Protein AF-A0A972G8X4-F1 (afdb_monomer_lite)

Structure (mmCIF, N/CA/C/O backbone):
data_AF-A0A972G8X4-F1
#
_entry.id   AF-A0A972G8X4-F1
#
loop_
_atom_site.group_PDB
_atom_site.id
_atom_site.type_symbol
_atom_site.label_atom_id
_atom_site.label_alt_id
_atom_site.label_comp_id
_atom_site.label_asym_id
_atom_site.label_entity_id
_atom_site.label_seq_id
_atom_site.pdbx_PDB_ins_code
_atom_site.Cartn_x
_atom_site.Cartn_y
_atom_site.Cartn_z
_atom_site.occupancy
_atom_site.B_iso_or_equiv
_atom_site.auth_seq_id
_atom_site.auth_comp_id
_atom_site.auth_asym_id
_atom_site.auth_atom_id
_atom_site.pdbx_PDB_model_num
ATOM 1 N N . MET A 1 1 ? -11.447 -1.749 19.622 1.00 80.56 1 MET A N 1
ATOM 2 C CA . MET A 1 1 ? -11.531 -1.702 18.146 1.00 80.56 1 MET A CA 1
ATOM 3 C C . MET A 1 1 ? -10.819 -0.445 17.677 1.00 80.56 1 MET A C 1
ATOM 5 O O . MET A 1 1 ? -11.156 0.625 18.170 1.00 80.56 1 MET A O 1
ATOM 9 N N . LYS A 1 2 ? -9.793 -0.569 16.830 1.00 93.94 2 LYS A N 1
ATOM 10 C CA . LYS A 1 2 ? -9.052 0.586 16.299 1.00 93.94 2 LYS A CA 1
ATOM 11 C C . LYS A 1 2 ? -9.759 1.119 15.050 1.00 93.94 2 LYS A C 1
ATOM 13 O O . LYS A 1 2 ? -10.353 0.338 14.311 1.00 93.94 2 LYS A O 1
ATOM 18 N N . THR A 1 3 ? -9.689 2.428 14.825 1.00 95.81 3 THR A N 1
ATOM 19 C CA . THR A 1 3 ? -10.306 3.095 13.670 1.00 95.81 3 THR A CA 1
ATOM 20 C C . THR A 1 3 ? -9.241 3.853 12.890 1.00 95.81 3 THR A C 1
ATOM 22 O O . THR A 1 3 ? -8.368 4.475 13.499 1.00 95.81 3 THR A O 1
ATOM 25 N N . ARG A 1 4 ? -9.314 3.827 11.556 1.00 95.94 4 ARG A N 1
ATOM 26 C CA . ARG A 1 4 ? -8.429 4.605 10.681 1.00 95.94 4 ARG A CA 1
ATOM 27 C C . ARG A 1 4 ? -9.212 5.201 9.513 1.00 95.94 4 ARG A C 1
ATOM 29 O O . ARG A 1 4 ? -10.095 4.556 8.954 1.00 95.94 4 ARG A O 1
ATOM 36 N N . ASP A 1 5 ? -8.885 6.441 9.169 1.00 96.81 5 ASP A N 1
ATOM 37 C CA . ASP A 1 5 ? -9.438 7.118 7.999 1.00 96.81 5 ASP A CA 1
ATOM 38 C C . ASP A 1 5 ? -8.770 6.590 6.719 1.00 96.81 5 ASP A C 1
ATOM 40 O O . ASP A 1 5 ? -7.537 6.565 6.610 1.00 96.81 5 ASP A O 1
ATOM 44 N N . ILE A 1 6 ? -9.584 6.176 5.746 1.00 96.50 6 ILE A N 1
ATOM 45 C CA . ILE A 1 6 ? -9.106 5.669 4.456 1.00 96.50 6 ILE A CA 1
ATOM 46 C C . ILE A 1 6 ? -8.323 6.722 3.671 1.00 96.50 6 ILE A C 1
ATOM 48 O O . ILE A 1 6 ? -7.425 6.361 2.904 1.00 96.50 6 ILE A O 1
ATOM 52 N N . LYS A 1 7 ? -8.610 8.012 3.891 1.00 96.75 7 LYS A N 1
ATOM 53 C CA . LYS A 1 7 ? -7.877 9.129 3.297 1.00 96.75 7 LYS A CA 1
ATOM 54 C C . LYS A 1 7 ? -6.441 9.180 3.808 1.00 96.75 7 LYS A C 1
ATOM 56 O O . LYS A 1 7 ? -5.531 9.317 3.000 1.00 96.75 7 LYS A O 1
ATOM 61 N N . ILE A 1 8 ? -6.225 8.987 5.112 1.00 96.81 8 ILE A N 1
ATOM 62 C CA . ILE A 1 8 ? -4.879 8.959 5.708 1.00 96.81 8 ILE A CA 1
ATOM 63 C C . ILE A 1 8 ? -4.058 7.809 5.121 1.00 96.81 8 ILE A C 1
ATOM 65 O O . ILE A 1 8 ? -2.907 8.004 4.736 1.00 96.81 8 ILE A O 1
ATOM 69 N N . ILE A 1 9 ? -4.649 6.616 5.020 1.00 97.25 9 ILE A N 1
ATOM 70 C CA . ILE A 1 9 ? -3.979 5.443 4.437 1.00 97.25 9 ILE A CA 1
ATOM 71 C C . ILE A 1 9 ? -3.599 5.712 2.975 1.00 97.25 9 ILE A C 1
ATOM 73 O O . ILE A 1 9 ? -2.455 5.489 2.574 1.00 97.25 9 ILE A O 1
ATOM 77 N N . ARG A 1 10 ? -4.545 6.233 2.185 1.00 97.69 10 ARG A N 1
ATOM 78 C CA . ARG A 1 10 ? -4.304 6.594 0.786 1.00 97.69 10 ARG A CA 1
ATOM 79 C C . ARG A 1 10 ? -3.187 7.620 0.662 1.00 97.69 10 ARG A C 1
ATOM 81 O O . ARG A 1 10 ? -2.285 7.431 -0.148 1.00 97.69 10 ARG A O 1
ATOM 88 N N . ASP A 1 11 ? -3.259 8.701 1.430 1.00 97.06 11 ASP A N 1
ATOM 89 C CA . ASP A 1 11 ? -2.323 9.817 1.325 1.00 97.06 11 ASP A CA 1
ATOM 90 C C . ASP A 1 11 ? -0.905 9.374 1.704 1.00 97.06 11 ASP A C 1
ATOM 92 O O . ASP A 1 11 ? 0.038 9.751 1.013 1.00 97.06 11 ASP A O 1
ATOM 96 N N . ARG A 1 12 ? -0.748 8.480 2.693 1.00 97.00 12 ARG A N 1
ATOM 97 C CA . ARG A 1 12 ? 0.543 7.840 3.012 1.00 97.00 12 ARG A CA 1
ATOM 98 C C . ARG A 1 12 ? 1.088 7.020 1.846 1.00 97.00 12 ARG A C 1
ATOM 100 O O . ARG A 1 12 ? 2.241 7.202 1.459 1.00 97.00 12 ARG A O 1
ATOM 107 N N . LEU A 1 13 ? 0.266 6.151 1.248 1.00 97.19 13 LEU A N 1
ATOM 108 C CA . LEU A 1 13 ? 0.690 5.359 0.088 1.00 97.19 13 LEU A CA 1
ATOM 109 C C . LEU A 1 13 ? 1.090 6.263 -1.088 1.00 97.19 13 LEU A C 1
ATOM 111 O O . LEU A 1 13 ? 2.121 6.048 -1.726 1.00 97.19 13 LEU A O 1
ATOM 115 N N . PHE A 1 14 ? 0.277 7.278 -1.384 1.00 97.25 14 PHE A N 1
ATOM 116 C CA . PHE A 1 14 ? 0.525 8.209 -2.483 1.00 97.25 14 PHE A CA 1
ATOM 117 C C . PHE A 1 14 ? 1.777 9.048 -2.236 1.00 97.25 14 PHE A C 1
ATOM 119 O O . PHE A 1 14 ? 2.573 9.210 -3.160 1.00 97.25 14 PHE A O 1
ATOM 126 N N . ALA A 1 15 ? 1.980 9.540 -1.013 1.00 95.62 15 ALA A N 1
ATOM 127 C CA . ALA A 1 15 ? 3.194 10.249 -0.630 1.00 95.62 15 ALA A CA 1
ATOM 128 C C . ALA A 1 15 ? 4.420 9.358 -0.835 1.00 95.62 15 ALA A C 1
ATOM 130 O O . ALA A 1 15 ? 5.345 9.760 -1.535 1.00 95.62 15 ALA A O 1
ATOM 131 N N . ARG A 1 16 ? 4.381 8.103 -0.370 1.00 94.31 16 ARG A N 1
ATOM 132 C CA . ARG A 1 16 ? 5.509 7.180 -0.533 1.00 94.31 16 ARG A CA 1
ATOM 133 C C . ARG A 1 16 ? 5.826 6.887 -2.000 1.00 94.31 16 ARG A C 1
ATOM 135 O O . ARG A 1 16 ? 6.976 6.962 -2.422 1.00 94.31 16 ARG A O 1
ATOM 142 N N . LEU A 1 17 ? 4.811 6.599 -2.815 1.00 94.75 17 LEU A N 1
ATOM 143 C CA . LEU A 1 17 ? 4.984 6.398 -4.260 1.00 94.75 17 LEU A CA 1
ATOM 144 C C . LEU A 1 17 ? 5.513 7.661 -4.961 1.00 94.75 17 LEU A C 1
ATOM 146 O O . LEU A 1 17 ? 6.272 7.564 -5.931 1.00 94.75 17 LEU A O 1
ATOM 150 N N . HIS A 1 18 ? 5.120 8.846 -4.491 1.00 94.06 18 HIS A N 1
ATOM 151 C CA . HIS A 1 18 ? 5.633 10.114 -4.993 1.00 94.06 18 HIS A CA 1
ATOM 152 C C . HIS A 1 18 ? 7.102 10.313 -4.612 1.00 94.06 18 HIS A C 1
ATOM 154 O O . HIS A 1 18 ? 7.902 10.571 -5.502 1.00 94.06 18 HIS A O 1
ATOM 160 N N . GLU A 1 19 ? 7.474 10.117 -3.348 1.00 91.88 19 GLU A N 1
ATOM 161 C CA . GLU A 1 19 ? 8.855 10.225 -2.852 1.00 91.88 19 GLU A CA 1
ATOM 162 C C . GLU A 1 19 ? 9.819 9.318 -3.619 1.00 91.88 19 GLU A C 1
ATOM 164 O O . GLU A 1 19 ? 10.891 9.755 -4.035 1.00 91.88 19 GLU A O 1
ATOM 169 N N . VAL A 1 20 ? 9.422 8.065 -3.861 1.00 90.00 20 VAL A N 1
ATOM 170 C CA . VAL A 1 20 ? 10.265 7.090 -4.568 1.00 90.00 20 VAL A CA 1
ATOM 171 C C . VAL A 1 20 ? 10.458 7.474 -6.041 1.00 90.00 20 VAL A C 1
ATOM 173 O O . VAL A 1 20 ? 11.528 7.258 -6.614 1.00 90.00 20 VAL A O 1
ATOM 176 N N . SER A 1 21 ? 9.432 8.053 -6.673 1.00 91.31 21 SER A N 1
ATOM 177 C CA . SER A 1 21 ? 9.393 8.242 -8.130 1.00 91.31 21 SER A CA 1
ATOM 178 C C . SER A 1 21 ? 9.633 9.668 -8.620 1.00 91.31 21 SER A C 1
ATOM 180 O O . SER A 1 21 ? 9.950 9.857 -9.795 1.00 91.31 21 SER A O 1
ATOM 182 N N . GLY A 1 22 ? 9.391 10.665 -7.770 1.00 91.69 22 GLY A N 1
ATOM 183 C CA . GLY A 1 22 ? 9.244 12.079 -8.125 1.00 91.69 22 GLY A CA 1
ATOM 184 C C . GLY A 1 22 ? 8.013 12.402 -8.986 1.00 91.69 22 GLY A C 1
ATOM 185 O O . GLY A 1 22 ? 7.865 13.530 -9.449 1.00 91.69 22 GLY A O 1
ATOM 186 N N . LYS A 1 23 ? 7.126 11.435 -9.259 1.00 92.38 23 LYS A N 1
ATOM 187 C CA . LYS A 1 23 ? 6.012 11.583 -10.215 1.00 92.38 23 LYS A CA 1
ATOM 188 C C . LYS A 1 23 ? 4.678 11.742 -9.509 1.00 92.38 23 LYS A C 1
ATOM 190 O O . LYS A 1 23 ? 4.453 11.170 -8.445 1.00 92.38 23 LYS A O 1
ATOM 195 N N . ARG A 1 24 ? 3.747 12.453 -10.149 1.00 95.38 24 ARG A N 1
ATOM 196 C CA . ARG A 1 24 ? 2.349 12.492 -9.706 1.00 95.38 24 ARG A CA 1
ATOM 197 C C . ARG A 1 24 ? 1.759 11.078 -9.711 1.00 95.38 24 ARG A C 1
ATOM 199 O O . ARG A 1 24 ? 1.855 10.362 -10.708 1.00 95.38 24 ARG A O 1
ATOM 206 N N . VAL A 1 25 ? 1.141 10.698 -8.599 1.00 96.31 25 VAL A N 1
ATOM 207 C CA . VAL A 1 25 ? 0.522 9.383 -8.397 1.00 96.31 25 VAL A CA 1
ATOM 208 C C . VAL A 1 25 ? -0.959 9.447 -8.766 1.00 96.31 25 VAL A C 1
ATOM 210 O O . VAL A 1 25 ? -1.629 10.451 -8.530 1.00 96.31 25 VAL A O 1
ATOM 213 N N . SER A 1 26 ? -1.461 8.378 -9.377 1.00 97.25 26 SER A N 1
ATOM 214 C CA . SER A 1 26 ? -2.877 8.185 -9.690 1.00 97.25 26 SER A CA 1
ATOM 215 C C . SER A 1 26 ? -3.233 6.715 -9.499 1.00 97.25 26 SER A C 1
ATOM 217 O O . SER A 1 26 ? -2.388 5.844 -9.703 1.00 97.25 26 SER A O 1
ATOM 219 N N . TYR A 1 27 ? -4.485 6.436 -9.148 1.00 96.06 27 TYR A N 1
ATOM 220 C CA . TYR A 1 27 ? -4.987 5.093 -8.843 1.00 96.06 27 TYR A CA 1
ATOM 221 C C . TYR A 1 27 ? -4.704 4.066 -9.947 1.00 96.06 27 TYR A C 1
ATOM 223 O O . TYR A 1 27 ? -4.257 2.952 -9.676 1.00 96.06 27 TYR A O 1
ATOM 231 N N . HIS A 1 28 ? -4.883 4.461 -11.208 1.00 96.38 28 HIS A N 1
ATOM 232 C CA . HIS A 1 28 ? -4.701 3.565 -12.351 1.00 96.38 28 HIS A CA 1
ATOM 233 C C . HIS A 1 28 ? -3.235 3.390 -12.772 1.00 96.38 28 HIS A C 1
ATOM 235 O O . HIS A 1 28 ? -2.935 2.568 -13.642 1.00 96.38 28 HIS A O 1
ATOM 241 N N . HIS A 1 29 ? -2.298 4.137 -12.178 1.00 96.38 29 HIS A N 1
ATOM 242 C CA . HIS A 1 29 ? -0.883 3.967 -12.488 1.00 96.38 29 HIS A CA 1
ATOM 243 C C . HIS A 1 29 ? -0.391 2.601 -12.018 1.00 96.38 29 HIS A C 1
ATOM 245 O O . HIS A 1 29 ? -0.776 2.097 -10.967 1.00 96.38 29 HIS A O 1
ATOM 251 N N . ARG A 1 30 ? 0.516 2.001 -12.790 1.00 94.75 30 ARG A N 1
ATOM 252 C CA . ARG A 1 30 ? 1.229 0.795 -12.359 1.00 94.75 30 ARG A CA 1
ATOM 253 C C . ARG A 1 30 ? 2.156 1.158 -11.207 1.00 94.75 30 ARG A C 1
ATOM 255 O O . ARG A 1 30 ? 2.901 2.130 -11.323 1.00 94.75 30 ARG A O 1
ATOM 262 N N . VAL A 1 31 ? 2.200 0.341 -10.156 1.00 94.06 31 VAL A N 1
ATOM 263 C CA . VAL A 1 31 ? 3.164 0.542 -9.055 1.00 94.06 31 VAL A CA 1
ATOM 264 C C . VAL A 1 31 ? 4.600 0.531 -9.591 1.00 94.06 31 VAL A C 1
ATOM 266 O O . VAL A 1 31 ? 5.413 1.369 -9.211 1.00 94.06 31 VAL A O 1
ATOM 269 N N . SER A 1 32 ? 4.881 -0.303 -10.600 1.00 92.31 32 SER A N 1
ATOM 270 C CA . SER A 1 32 ? 6.169 -0.339 -11.314 1.00 92.31 32 SER A CA 1
ATOM 271 C C . SER A 1 32 ? 6.596 1.000 -11.935 1.00 92.31 32 SER A C 1
ATOM 273 O O . SER A 1 32 ? 7.784 1.222 -12.158 1.00 92.31 32 SER A O 1
ATOM 275 N N . THR A 1 33 ? 5.653 1.897 -12.244 1.00 91.88 33 THR A N 1
ATOM 276 C CA . THR A 1 33 ? 5.952 3.248 -12.753 1.00 91.88 33 THR A CA 1
ATOM 277 C C . THR A 1 33 ? 6.579 4.133 -11.679 1.00 91.88 33 THR A C 1
ATOM 279 O O . THR A 1 33 ? 7.330 5.056 -12.014 1.00 91.88 33 THR A O 1
ATOM 282 N N . HIS A 1 34 ? 6.274 3.841 -10.414 1.00 92.25 34 HIS A N 1
ATOM 283 C CA . HIS A 1 34 ? 6.701 4.613 -9.260 1.00 92.25 34 HIS A CA 1
ATOM 284 C C . HIS A 1 34 ? 7.944 4.019 -8.583 1.00 92.25 34 HIS A C 1
ATOM 286 O O . HIS A 1 34 ? 8.854 4.760 -8.245 1.00 92.25 34 HIS A O 1
ATOM 292 N N . ILE A 1 35 ? 8.063 2.696 -8.490 1.00 88.38 35 ILE A N 1
ATOM 293 C CA . ILE A 1 35 ? 9.233 2.059 -7.847 1.00 88.38 35 ILE A CA 1
ATOM 294 C C . ILE A 1 35 ? 10.462 1.942 -8.773 1.00 88.38 35 ILE A C 1
ATOM 296 O O . ILE A 1 35 ? 11.576 1.674 -8.331 1.00 88.38 35 ILE A O 1
ATOM 300 N N . GLY A 1 36 ? 10.276 2.194 -10.076 1.00 69.69 36 GLY A N 1
ATOM 301 C CA . GLY A 1 36 ? 11.335 2.159 -11.086 1.00 69.69 36 GLY A CA 1
ATOM 302 C C . GLY A 1 36 ? 11.749 0.737 -11.489 1.00 69.69 36 GLY A C 1
ATOM 303 O O . GLY A 1 36 ? 11.730 -0.196 -10.698 1.00 69.69 36 GLY A O 1
ATOM 304 N N . LYS A 1 37 ? 12.159 0.551 -12.752 1.00 62.75 37 LYS A N 1
ATOM 305 C CA . LYS A 1 37 ? 12.499 -0.777 -13.312 1.00 62.75 37 LYS A CA 1
ATOM 306 C C . LYS A 1 37 ? 13.799 -1.403 -12.773 1.00 62.75 37 LYS A C 1
ATOM 308 O O . LYS A 1 37 ? 14.080 -2.542 -13.120 1.00 62.75 37 LYS A O 1
ATOM 313 N N . GLY A 1 38 ? 14.593 -0.685 -11.975 1.00 58.91 38 GLY A N 1
ATOM 314 C CA . GLY A 1 38 ? 15.932 -1.139 -11.569 1.00 58.91 38 GLY A CA 1
ATOM 315 C C . GLY A 1 38 ? 16.397 -0.713 -10.179 1.00 58.91 38 GLY A C 1
ATOM 316 O O . GLY A 1 38 ? 17.552 -0.948 -9.854 1.00 58.91 38 GLY A O 1
ATOM 317 N N . ARG A 1 39 ? 15.540 -0.075 -9.369 1.00 56.34 39 ARG A N 1
ATOM 318 C CA . 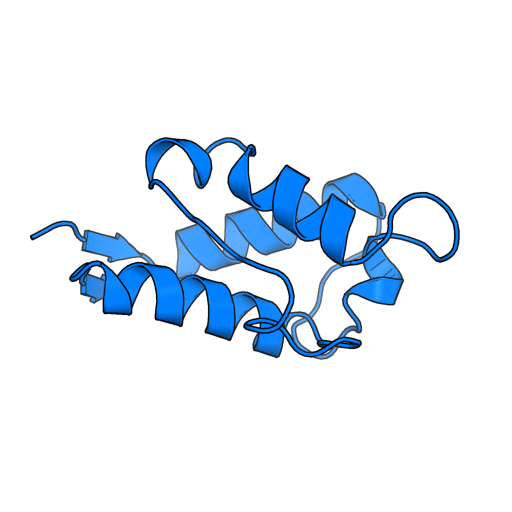ARG A 1 39 ? 15.890 0.310 -7.990 1.00 56.34 39 ARG A CA 1
ATOM 319 C C . ARG A 1 39 ? 15.278 -0.620 -6.947 1.00 56.34 39 ARG A C 1
ATOM 321 O O . ARG A 1 39 ? 15.902 -0.841 -5.919 1.00 56.34 39 ARG A O 1
ATOM 328 N N . GLN A 1 40 ? 14.100 -1.186 -7.221 1.00 70.56 40 GLN A N 1
ATOM 329 C CA . GLN A 1 40 ? 13.366 -1.970 -6.234 1.00 70.56 40 GLN A CA 1
ATOM 330 C C . GLN A 1 40 ? 12.409 -2.964 -6.902 1.00 70.56 40 GLN A C 1
ATOM 332 O O . GLN A 1 40 ? 11.719 -2.632 -7.868 1.00 70.56 40 GLN A O 1
ATOM 337 N N . THR A 1 41 ? 12.369 -4.200 -6.404 1.00 87.38 41 THR A N 1
ATOM 338 C CA . THR A 1 41 ? 11.324 -5.165 -6.774 1.00 87.38 41 THR A CA 1
ATOM 339 C C . THR A 1 41 ? 10.018 -4.797 -6.069 1.00 87.38 41 THR A C 1
ATOM 341 O O . THR A 1 41 ? 10.037 -4.079 -5.072 1.00 87.38 41 THR A O 1
ATOM 344 N N . LEU A 1 42 ? 8.874 -5.310 -6.541 1.00 89.75 42 LEU A N 1
ATOM 345 C CA . LEU A 1 42 ? 7.615 -5.148 -5.801 1.00 89.75 42 LEU A CA 1
ATOM 346 C C . LEU A 1 42 ? 7.769 -5.634 -4.353 1.00 89.75 42 LEU A C 1
ATOM 348 O O . LEU A 1 42 ? 7.329 -4.946 -3.449 1.00 89.75 42 LEU A O 1
ATOM 352 N N . ILE A 1 43 ? 8.451 -6.765 -4.146 1.00 91.19 43 ILE A N 1
ATOM 353 C CA . ILE A 1 43 ? 8.715 -7.343 -2.821 1.00 91.19 43 ILE A CA 1
ATOM 354 C C . ILE A 1 43 ? 9.451 -6.340 -1.930 1.00 91.19 43 ILE A C 1
ATOM 356 O O . ILE A 1 43 ? 8.941 -5.983 -0.875 1.00 91.19 43 ILE A O 1
ATOM 360 N N . GLY A 1 44 ? 10.583 -5.804 -2.399 1.00 90.81 44 GLY A N 1
ATOM 361 C CA . GLY A 1 44 ? 11.333 -4.814 -1.626 1.00 90.81 44 GLY A CA 1
ATOM 362 C C . GLY A 1 44 ? 10.532 -3.540 -1.352 1.00 90.81 44 GLY A C 1
ATOM 363 O O . GLY A 1 44 ? 10.764 -2.877 -0.347 1.00 90.81 44 GLY A O 1
ATOM 364 N N . PHE A 1 45 ? 9.579 -3.193 -2.222 1.00 92.38 45 PHE A N 1
ATOM 365 C CA . PHE A 1 45 ? 8.682 -2.062 -1.993 1.00 92.38 45 PHE A CA 1
ATOM 366 C C . PHE A 1 45 ? 7.612 -2.343 -0.934 1.00 92.38 45 PHE A C 1
ATOM 368 O O . PHE A 1 45 ? 7.294 -1.448 -0.153 1.00 92.38 45 PHE A O 1
ATOM 375 N N . LEU A 1 46 ? 7.085 -3.568 -0.864 1.00 94.56 46 LEU A N 1
ATOM 376 C CA . LEU A 1 46 ? 6.179 -3.964 0.218 1.00 94.56 46 LEU A CA 1
ATOM 377 C C . LEU A 1 46 ? 6.896 -3.915 1.574 1.00 94.56 46 LEU A C 1
ATOM 379 O O . LEU A 1 46 ? 6.346 -3.361 2.522 1.00 94.56 46 LEU A O 1
ATOM 383 N N . ASP A 1 47 ? 8.142 -4.392 1.642 1.00 93.31 47 ASP A N 1
ATOM 384 C CA . ASP A 1 47 ? 8.954 -4.340 2.867 1.00 93.31 47 ASP A CA 1
ATOM 385 C C . ASP A 1 47 ? 9.195 -2.898 3.343 1.00 93.31 47 ASP A C 1
ATOM 387 O O . ASP A 1 47 ? 9.097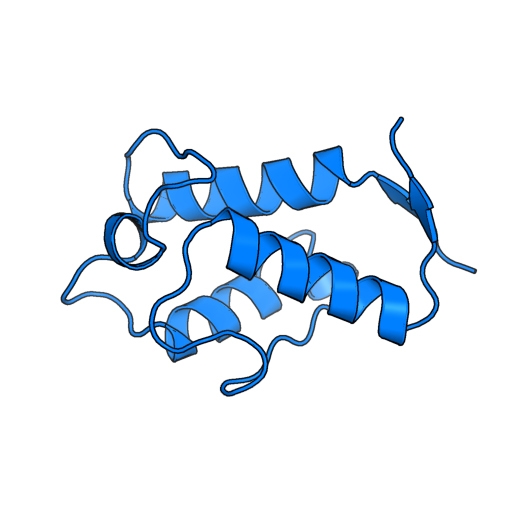 -2.598 4.539 1.00 93.31 47 ASP A O 1
ATOM 391 N N . GLU A 1 48 ? 9.460 -1.977 2.411 1.00 92.62 48 GLU A N 1
ATOM 392 C CA . GLU A 1 48 ? 9.581 -0.555 2.732 1.00 92.62 48 GLU A CA 1
ATOM 393 C C . GLU A 1 48 ? 8.265 0.058 3.208 1.00 92.62 48 GLU A C 1
ATOM 395 O O . GLU A 1 48 ? 8.277 0.828 4.166 1.00 92.62 48 GLU A O 1
ATOM 400 N N . ILE A 1 49 ? 7.135 -0.277 2.576 1.00 94.81 49 ILE A N 1
ATOM 401 C CA . ILE 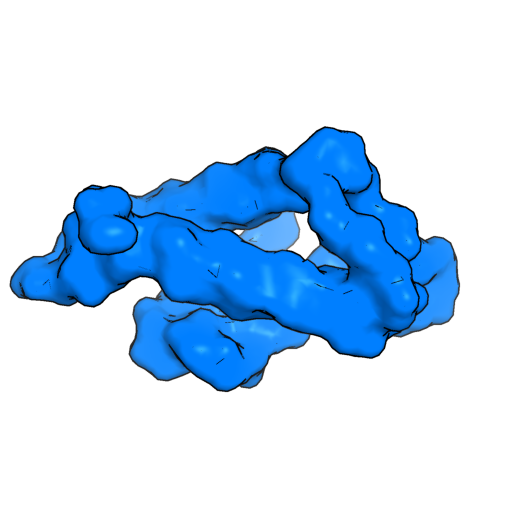A 1 49 ? 5.815 0.181 3.027 1.00 94.81 49 ILE A CA 1
ATOM 402 C C . ILE A 1 49 ? 5.542 -0.311 4.451 1.00 94.81 49 ILE A C 1
ATOM 404 O O . ILE A 1 49 ? 5.207 0.507 5.308 1.00 94.81 49 ILE A O 1
ATOM 408 N N . ASN A 1 50 ? 5.751 -1.600 4.728 1.00 96.38 50 ASN A N 1
ATOM 409 C CA . ASN A 1 50 ? 5.562 -2.189 6.058 1.00 96.38 50 ASN A CA 1
ATOM 410 C C . ASN A 1 50 ? 6.435 -1.499 7.124 1.00 96.38 50 ASN A C 1
ATOM 412 O O . ASN A 1 50 ? 6.050 -1.396 8.287 1.00 96.38 50 ASN A O 1
ATOM 416 N N . SER A 1 51 ? 7.605 -0.997 6.721 1.00 95.50 51 SER A N 1
ATOM 417 C CA . SER A 1 51 ? 8.566 -0.326 7.604 1.00 95.50 51 SER A CA 1
ATOM 418 C C . SER A 1 51 ? 8.399 1.194 7.683 1.00 95.50 51 SER A C 1
ATOM 420 O O . SER A 1 51 ? 9.075 1.831 8.493 1.00 95.50 51 SER A O 1
ATOM 422 N N . SER A 1 52 ? 7.544 1.782 6.847 1.00 94.50 52 SER A N 1
ATOM 423 C CA . SER A 1 52 ? 7.387 3.234 6.745 1.00 94.50 52 SER A CA 1
ATOM 424 C C . SER A 1 52 ? 6.539 3.816 7.875 1.00 94.50 52 SER A C 1
ATOM 426 O O . SER A 1 52 ? 5.665 3.150 8.437 1.00 94.50 52 SER A O 1
ATOM 428 N N . GLU A 1 53 ? 6.806 5.081 8.203 1.00 94.00 53 GLU A N 1
ATOM 429 C CA . GLU A 1 53 ? 6.073 5.815 9.233 1.00 94.00 53 GLU A CA 1
ATOM 430 C C . GLU A 1 53 ? 4.568 5.852 8.925 1.00 94.00 53 GLU A C 1
ATOM 432 O O . GLU A 1 53 ? 4.114 5.996 7.787 1.00 94.00 53 GLU A O 1
ATOM 437 N N . GLY A 1 54 ? 3.766 5.693 9.964 1.00 94.50 54 GLY A N 1
ATOM 438 C CA . GLY A 1 54 ? 2.329 5.514 9.915 1.00 94.50 54 GLY A CA 1
ATOM 439 C C . GLY A 1 54 ? 1.910 4.061 9.705 1.00 94.50 54 GLY A C 1
ATOM 440 O O . GLY A 1 54 ? 0.995 3.604 10.390 1.00 94.50 54 GLY A O 1
ATOM 441 N N . PHE A 1 55 ? 2.534 3.342 8.769 1.00 97.00 55 PHE A N 1
ATOM 442 C CA . PHE A 1 55 ? 2.191 1.945 8.480 1.00 97.00 55 PHE A CA 1
ATOM 443 C C . PHE A 1 55 ? 2.814 0.974 9.482 1.00 97.00 55 PHE A C 1
ATOM 445 O O . PHE A 1 55 ? 2.138 0.048 9.936 1.00 97.00 55 PHE A O 1
ATOM 452 N N . LYS A 1 56 ? 4.053 1.235 9.903 1.00 96.94 56 LYS A N 1
ATOM 453 C CA . LYS A 1 56 ? 4.746 0.456 10.930 1.00 96.94 56 LYS A CA 1
ATOM 454 C C . LYS A 1 56 ? 4.031 0.521 12.282 1.00 96.94 56 LYS A C 1
ATOM 456 O O . LYS A 1 56 ? 3.838 -0.505 12.927 1.00 96.94 56 LYS A O 1
ATOM 461 N N . GLU A 1 57 ? 3.598 1.704 12.708 1.00 96.31 57 GLU A N 1
ATOM 462 C CA . GLU A 1 57 ? 2.870 1.920 13.969 1.00 96.31 57 GLU A CA 1
ATOM 463 C C . GLU A 1 57 ? 1.464 1.317 13.920 1.00 96.31 57 GLU A C 1
ATOM 465 O O . GLU A 1 57 ? 0.936 0.849 14.933 1.00 96.31 57 GLU A O 1
ATOM 470 N N . ASP A 1 58 ? 0.863 1.302 12.729 1.00 96.00 58 ASP A N 1
ATOM 471 C CA . ASP A 1 58 ? -0.406 0.627 12.492 1.00 96.00 58 ASP A CA 1
ATOM 472 C C . ASP A 1 58 ? -0.245 -0.898 12.421 1.00 96.00 58 ASP A C 1
ATOM 474 O O . ASP A 1 58 ? -1.244 -1.607 12.561 1.00 96.00 58 ASP A O 1
ATOM 478 N N . GLY A 1 59 ? 0.982 -1.408 12.279 1.00 96.00 59 GLY A N 1
ATOM 479 C CA . GLY A 1 59 ? 1.301 -2.832 12.189 1.00 96.00 59 GLY A CA 1
ATOM 480 C C . GLY A 1 59 ? 0.873 -3.455 10.863 1.00 96.00 59 GLY A C 1
ATOM 481 O O . GLY A 1 59 ? 0.338 -4.559 10.882 1.00 96.00 59 GLY A O 1
ATOM 482 N N . LEU A 1 60 ? 1.027 -2.722 9.754 1.00 97.12 60 LEU A N 1
ATOM 483 C CA . LEU A 1 60 ? 0.775 -3.220 8.399 1.00 97.12 60 LEU A CA 1
ATOM 484 C C . LEU A 1 60 ? 1.755 -4.349 8.049 1.00 97.12 60 LEU A C 1
ATOM 486 O O . LEU A 1 60 ? 2.963 -4.209 8.260 1.00 97.12 60 LEU A O 1
ATOM 490 N N . THR A 1 61 ? 1.239 -5.439 7.482 1.00 95.44 61 THR A N 1
ATOM 491 C CA . THR A 1 61 ? 2.037 -6.617 7.121 1.00 95.44 61 THR A CA 1
ATOM 492 C C . THR A 1 61 ? 1.666 -7.160 5.745 1.00 95.44 61 THR A C 1
ATOM 494 O O . THR A 1 61 ? 1.117 -8.247 5.630 1.00 95.44 61 THR A O 1
ATOM 497 N N . LEU A 1 62 ? 1.995 -6.424 4.681 1.00 95.00 62 LEU A N 1
ATOM 498 C CA . LEU A 1 62 ? 1.805 -6.917 3.314 1.00 95.00 62 LEU A CA 1
ATOM 499 C C . LEU A 1 62 ? 2.849 -7.978 2.968 1.00 95.00 62 LEU A C 1
ATOM 501 O O . LEU A 1 62 ? 4.049 -7.705 3.088 1.00 95.00 62 LEU A O 1
ATOM 505 N N . VAL A 1 63 ? 2.419 -9.135 2.457 1.00 89.50 63 VAL A N 1
ATOM 506 C CA . VAL A 1 63 ? 3.341 -10.180 1.980 1.00 89.50 63 VAL A CA 1
ATOM 507 C C . VAL A 1 63 ? 3.264 -10.408 0.465 1.00 89.50 63 VAL A C 1
ATOM 509 O O . VAL A 1 63 ? 2.229 -10.174 -0.174 1.00 89.50 63 VAL A O 1
ATOM 512 N N . PRO A 1 64 ? 4.353 -10.896 -0.163 1.00 82.50 64 PRO A N 1
ATOM 513 C CA . PRO A 1 64 ? 4.307 -11.343 -1.550 1.00 82.50 64 PRO A CA 1
ATOM 514 C C . PRO A 1 64 ? 3.237 -12.429 -1.739 1.00 82.50 64 PRO A C 1
ATOM 516 O O . PRO A 1 64 ? 3.242 -13.436 -1.039 1.00 82.50 64 PRO A O 1
ATOM 519 N N . GLY A 1 65 ? 2.335 -12.235 -2.704 1.00 84.88 65 GLY A N 1
ATOM 520 C CA . GLY A 1 65 ? 1.220 -13.150 -2.980 1.00 84.88 65 GLY A CA 1
ATOM 521 C C . GLY A 1 65 ? -0.152 -12.577 -2.623 1.00 84.88 65 GLY A C 1
ATOM 522 O O . GLY A 1 65 ? -1.105 -12.844 -3.348 1.00 84.88 65 GLY A O 1
ATOM 523 N N . GLU A 1 66 ? -0.240 -11.720 -1.601 1.00 88.50 66 GLU A N 1
ATOM 524 C CA . GLU A 1 66 ? -1.460 -10.945 -1.305 1.00 88.50 66 GLU A CA 1
ATOM 525 C C . GLU A 1 66 ? -1.637 -9.789 -2.290 1.00 88.50 66 GLU A C 1
ATOM 527 O O . GLU A 1 66 ? -2.747 -9.431 -2.677 1.00 88.50 66 GLU A O 1
ATOM 532 N N . VAL A 1 67 ? -0.516 -9.237 -2.757 1.00 92.25 67 VAL A N 1
ATOM 533 C CA . VAL A 1 67 ? -0.493 -8.232 -3.814 1.00 92.25 67 VAL A CA 1
ATOM 534 C C . VAL A 1 67 ? -0.142 -8.908 -5.146 1.00 92.25 67 VAL A C 1
ATOM 536 O O . VAL A 1 67 ? 0.917 -9.541 -5.249 1.00 92.25 67 VAL A O 1
ATOM 539 N N . PRO A 1 68 ? -0.965 -8.754 -6.204 1.00 90.88 68 PRO A N 1
ATOM 540 C CA . PRO A 1 68 ? -0.654 -9.280 -7.530 1.00 90.88 68 PRO A CA 1
ATOM 541 C C . PRO A 1 68 ? 0.703 -8.784 -8.034 1.00 90.88 68 PRO A C 1
ATOM 543 O O . PRO A 1 68 ? 1.053 -7.628 -7.825 1.00 90.88 68 PRO A O 1
ATOM 546 N N . TRP A 1 69 ? 1.435 -9.610 -8.792 1.00 87.06 69 TRP A N 1
ATOM 547 C CA . TRP A 1 69 ? 2.811 -9.310 -9.235 1.00 87.06 69 TRP A CA 1
ATOM 548 C C . TRP A 1 69 ? 2.974 -7.972 -9.973 1.00 87.06 69 TRP A C 1
ATOM 550 O O . TRP A 1 69 ? 4.031 -7.340 -9.943 1.00 87.06 69 TRP A O 1
ATOM 560 N N . LYS A 1 70 ? 1.927 -7.526 -10.666 1.00 90.00 70 LYS A N 1
ATOM 561 C CA . LYS A 1 70 ? 1.919 -6.229 -11.332 1.00 90.00 70 LYS A CA 1
ATOM 562 C C . LYS A 1 70 ? 0.629 -5.497 -10.959 1.00 90.00 70 LYS A C 1
ATOM 564 O O . LYS A 1 70 ? -0.325 -5.539 -11.742 1.00 90.00 70 LYS A O 1
ATOM 569 N N . PRO A 1 71 ? 0.574 -4.848 -9.788 1.00 95.12 71 PRO A N 1
ATOM 570 C CA . PRO A 1 71 ? -0.605 -4.135 -9.332 1.00 95.12 71 PRO A CA 1
ATOM 571 C C . PRO A 1 71 ? -0.611 -2.711 -9.912 1.00 95.12 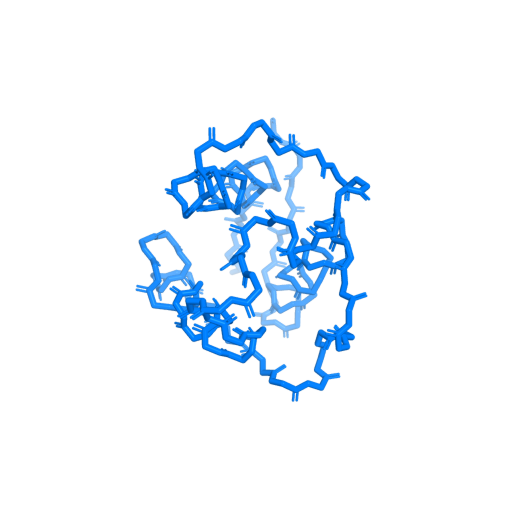71 PRO A C 1
ATOM 573 O O . PRO A 1 71 ? 0.431 -2.150 -10.283 1.00 95.12 71 PRO A O 1
ATOM 576 N N . ASN A 1 72 ? -1.797 -2.122 -10.038 1.00 96.88 72 ASN A N 1
ATOM 577 C CA . ASN A 1 72 ? -1.912 -0.665 -10.071 1.00 96.88 72 ASN A CA 1
ATOM 578 C C . ASN A 1 72 ? -1.981 -0.132 -8.624 1.00 96.88 72 ASN A C 1
ATOM 580 O O . ASN A 1 72 ? -2.016 -0.915 -7.673 1.00 96.88 72 ASN A O 1
ATOM 584 N N . VAL A 1 73 ? -1.933 1.187 -8.452 1.00 97.31 73 VAL A N 1
ATOM 585 C CA . VAL A 1 73 ? -1.943 1.813 -7.120 1.00 97.31 73 VAL A CA 1
ATOM 586 C C . VAL A 1 73 ? -3.232 1.494 -6.362 1.00 97.31 73 VAL A C 1
ATOM 588 O O . VAL A 1 73 ? -3.180 1.249 -5.164 1.00 97.31 73 VAL A O 1
ATOM 591 N N . GLU A 1 74 ? -4.368 1.440 -7.054 1.00 97.69 74 GLU A N 1
ATOM 592 C CA . GLU A 1 74 ? -5.663 1.064 -6.476 1.00 97.69 74 GLU A CA 1
ATOM 593 C C . GLU A 1 74 ? -5.671 -0.351 -5.886 1.00 97.69 74 GLU A C 1
ATOM 595 O O . GLU A 1 74 ? -6.096 -0.539 -4.752 1.00 97.69 74 GLU A O 1
ATOM 600 N N . VAL A 1 75 ? -5.141 -1.335 -6.614 1.00 97.31 75 VAL A N 1
ATOM 601 C CA . VAL A 1 75 ? -5.041 -2.727 -6.151 1.00 97.31 75 VAL A CA 1
ATOM 602 C C . VAL A 1 75 ? -4.129 -2.835 -4.931 1.00 97.31 75 VAL A C 1
ATOM 604 O O . VAL A 1 75 ? -4.458 -3.541 -3.983 1.00 97.31 75 VAL A O 1
ATOM 607 N N . LEU A 1 76 ? -2.998 -2.122 -4.924 1.00 97.25 76 LEU A N 1
ATOM 608 C CA . LEU A 1 76 ? -2.119 -2.089 -3.753 1.00 97.25 76 LEU A CA 1
ATOM 609 C C . LEU A 1 76 ? -2.809 -1.431 -2.548 1.00 97.25 76 LEU A C 1
ATOM 611 O O . LEU A 1 76 ? -2.679 -1.909 -1.427 1.00 97.25 76 LEU A O 1
ATOM 615 N N . LEU A 1 77 ? -3.556 -0.353 -2.778 1.00 97.81 77 LEU A N 1
ATOM 616 C CA . LEU A 1 77 ? -4.319 0.316 -1.731 1.00 97.81 77 LEU A CA 1
ATOM 617 C C . LEU A 1 77 ? -5.415 -0.592 -1.154 1.00 97.81 77 LEU A C 1
ATOM 619 O O . LEU A 1 77 ? -5.588 -0.625 0.060 1.00 97.81 77 LEU A O 1
ATOM 623 N N . GLY A 1 78 ? -6.099 -1.359 -2.007 1.00 97.44 78 GLY A N 1
ATOM 624 C CA . GLY A 1 78 ? -7.057 -2.384 -1.590 1.00 97.44 78 GLY A CA 1
ATOM 625 C C . GLY A 1 78 ? -6.421 -3.431 -0.676 1.00 97.44 78 GLY A C 1
ATOM 626 O O . GLY A 1 78 ? -6.940 -3.672 0.406 1.00 97.44 78 GLY A O 1
ATOM 627 N N . ALA A 1 79 ? -5.242 -3.948 -1.034 1.00 97.62 79 ALA A N 1
ATOM 628 C CA . ALA A 1 79 ? -4.520 -4.901 -0.188 1.00 97.62 79 ALA A CA 1
ATOM 629 C C . ALA A 1 79 ? -4.158 -4.320 1.194 1.00 97.62 79 ALA A C 1
ATOM 631 O O . ALA A 1 79 ? -4.253 -5.010 2.205 1.00 97.62 79 ALA A O 1
ATOM 632 N N . ILE A 1 80 ? -3.802 -3.030 1.262 1.00 97.88 80 ILE A N 1
ATOM 633 C CA . ILE A 1 80 ? -3.585 -2.346 2.548 1.00 97.88 80 ILE A CA 1
ATOM 634 C C . ILE A 1 80 ? -4.887 -2.285 3.350 1.00 97.88 80 ILE A C 1
ATOM 636 O O . ILE A 1 80 ? -4.879 -2.523 4.554 1.00 97.88 80 ILE A O 1
ATOM 640 N N . TYR A 1 81 ? -6.014 -1.965 2.715 1.00 97.50 81 TYR A N 1
ATOM 641 C CA . TYR A 1 81 ? -7.302 -1.951 3.405 1.00 97.50 81 TYR A CA 1
ATOM 642 C C . TYR A 1 81 ? -7.685 -3.333 3.934 1.00 97.50 81 TYR A C 1
ATOM 644 O O . TYR A 1 81 ? -8.104 -3.438 5.088 1.00 97.50 81 TYR A O 1
ATOM 652 N N . ASP A 1 82 ? -7.484 -4.378 3.137 1.00 97.06 82 ASP A N 1
ATOM 653 C CA . ASP A 1 82 ? -7.780 -5.757 3.517 1.00 97.06 82 ASP A CA 1
ATOM 654 C C . ASP A 1 82 ? -6.932 -6.215 4.715 1.00 97.06 82 ASP A C 1
ATOM 656 O O . ASP A 1 82 ? -7.464 -6.855 5.624 1.00 97.06 82 ASP A O 1
ATOM 660 N N . ASP A 1 83 ? -5.658 -5.815 4.801 1.00 97.31 83 ASP A N 1
ATOM 661 C CA . ASP A 1 83 ? -4.820 -6.059 5.986 1.00 97.31 83 ASP A CA 1
ATOM 662 C C . ASP A 1 83 ? -5.398 -5.394 7.251 1.00 97.31 83 ASP A C 1
ATOM 664 O O . ASP A 1 83 ? -5.503 -6.024 8.305 1.00 97.31 83 ASP A O 1
ATOM 668 N N . TYR A 1 84 ? -5.833 -4.133 7.172 1.00 97.25 84 TYR A N 1
ATOM 669 C CA . TYR A 1 84 ? -6.434 -3.457 8.329 1.00 97.25 84 TYR A CA 1
ATOM 670 C C . TYR A 1 84 ? -7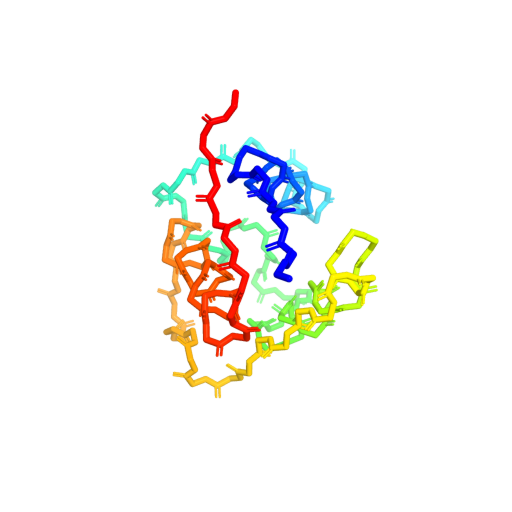.739 -4.141 8.756 1.00 97.25 84 TYR A C 1
ATOM 672 O O . TYR A 1 84 ? -7.974 -4.357 9.952 1.00 97.25 84 TYR A O 1
ATOM 680 N N . LEU A 1 85 ? -8.588 -4.490 7.788 1.00 96.38 85 LEU A N 1
ATOM 681 C CA . LEU A 1 85 ? -9.872 -5.143 8.036 1.00 96.38 85 LEU A CA 1
ATOM 682 C C . LEU A 1 85 ? -9.689 -6.552 8.615 1.00 96.38 85 LEU A C 1
ATOM 684 O O . LEU A 1 85 ? -10.386 -6.900 9.570 1.00 96.38 85 LEU A O 1
ATOM 688 N N . SER A 1 86 ? -8.728 -7.336 8.116 1.00 96.12 86 SER A N 1
ATOM 689 C CA . SER A 1 86 ? -8.439 -8.688 8.621 1.00 96.12 86 SER A CA 1
ATOM 690 C C . SER A 1 86 ? -7.958 -8.676 10.077 1.00 96.12 86 SER A C 1
ATOM 692 O O . SER A 1 86 ? -8.269 -9.583 10.849 1.00 96.12 86 SER A O 1
ATOM 694 N N . ARG A 1 87 ? -7.296 -7.591 10.496 1.00 95.19 87 ARG A N 1
ATOM 695 C CA . ARG A 1 87 ? -6.883 -7.337 11.887 1.00 95.19 87 ARG A CA 1
ATOM 696 C C . ARG A 1 87 ? -7.984 -6.705 12.750 1.00 95.19 87 ARG A C 1
ATOM 698 O O . ARG A 1 87 ? -7.724 -6.299 13.885 1.00 95.19 87 ARG A O 1
ATOM 705 N N . GLY A 1 88 ? -9.210 -6.593 12.235 1.00 96.25 88 GLY A N 1
ATOM 706 C CA . GLY A 1 88 ? -10.380 -6.099 12.966 1.00 96.25 88 GLY A CA 1
ATOM 707 C C . GLY A 1 88 ? -10.422 -4.580 13.159 1.00 96.25 88 GLY A C 1
ATOM 708 O O . GLY A 1 88 ? -11.068 -4.093 14.095 1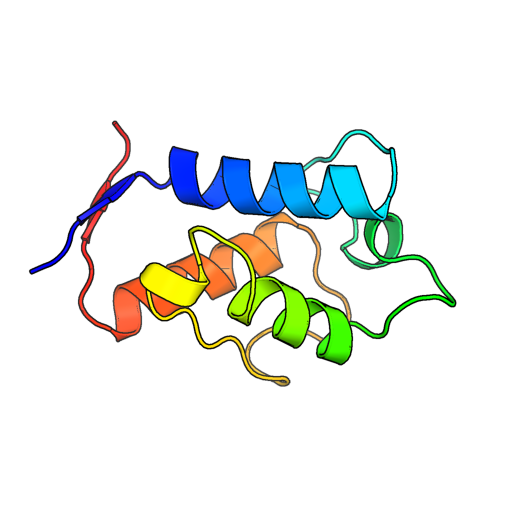.00 96.25 88 GLY A O 1
ATOM 709 N N . TRP A 1 89 ? -9.720 -3.809 12.322 1.00 97.25 89 TRP A N 1
ATOM 710 C CA . TRP A 1 89 ? -9.841 -2.352 12.327 1.00 97.25 89 TRP A CA 1
ATOM 711 C C . TRP A 1 89 ? -11.106 -1.910 11.597 1.00 97.25 89 TRP A C 1
ATOM 713 O O . TRP A 1 89 ? -11.551 -2.530 10.636 1.00 97.25 89 TRP A O 1
ATOM 723 N N . ARG A 1 90 ? -11.657 -0.773 12.021 1.00 97.12 90 ARG A N 1
ATOM 724 C CA . ARG A 1 90 ? -12.719 -0.083 11.293 1.00 97.12 90 ARG A CA 1
ATOM 725 C C . ARG A 1 90 ? -12.111 0.976 10.380 1.00 97.12 90 ARG A C 1
ATOM 727 O O . ARG A 1 90 ? -11.446 1.897 10.854 1.00 97.12 90 ARG A O 1
ATOM 734 N N . LEU A 1 91 ? -12.393 0.875 9.088 1.00 96.62 91 LEU A N 1
ATOM 735 C CA . LEU A 1 91 ? -12.051 1.902 8.112 1.00 96.62 91 LEU A CA 1
ATOM 736 C C . LEU A 1 91 ? -13.224 2.874 7.952 1.00 96.62 91 LEU A C 1
ATOM 738 O O . LEU A 1 91 ? -14.372 2.450 7.817 1.00 96.62 91 LEU A O 1
ATOM 742 N N . VAL A 1 92 ? -12.949 4.174 8.022 1.00 95.94 92 VAL A N 1
ATOM 743 C CA . VAL A 1 92 ? -13.964 5.231 7.893 1.00 95.94 92 VAL A CA 1
ATOM 744 C C . VAL A 1 92 ? -13.568 6.227 6.815 1.00 95.94 92 VAL A C 1
ATOM 746 O O . VAL A 1 92 ? -12.385 6.412 6.544 1.00 95.94 92 VAL A O 1
ATOM 749 N N . TYR A 1 93 ? -14.567 6.868 6.218 1.00 88.00 93 TYR A N 1
ATOM 750 C CA . TYR A 1 93 ? -14.381 8.059 5.401 1.00 88.00 93 TYR A CA 1
ATOM 751 C C . TYR A 1 93 ? -14.758 9.259 6.267 1.00 88.00 93 TYR A C 1
ATOM 753 O O . TYR A 1 93 ? -15.925 9.379 6.649 1.00 88.00 93 TYR A O 1
ATOM 761 N N . ALA A 1 94 ? -13.762 10.052 6.657 1.00 68.62 94 ALA A N 1
ATOM 762 C CA . ALA A 1 94 ? -13.932 11.233 7.499 1.00 68.62 94 ALA A CA 1
ATOM 763 C C . ALA A 1 94 ? -13.724 12.525 6.697 1.00 68.62 94 ALA A C 1
ATOM 765 O O . ALA A 1 94 ? -12.939 12.514 5.719 1.00 68.62 94 ALA A O 1
#

pLDDT: mean 92.43, std 8.18, range [56.34, 97.88]

Radius of gyration: 12.56 Å; chains: 1; bounding box: 30×26×32 Å

Sequence (94 aa):
MKTRDIKIIRDRLFARLHEVSGKRVSYHHRVSTHIGKGRQTLIGFLDEINSSEGFKEDGLTLVPGEVPWKPNVEVLLGAIYDDYLSRGWRLVYA

Secondary structure (DSSP, 8-state):
--EEEHHHHHHHHHHHHHHHHSS---TTSBHHHHH-TTT--HHHHHHHHHHSTTHHHHT----BTTB-SS-BHHHHHHHHHHHHHHTTPEEE--

Foldseek 3Di:
DAEDELVVLLVLLQVVLCVCAVDHADQQAKSCNRNDPPNDAVQRVQVCQCVDPPNVVLNQDDHPPLQPRTHGNNSVSVSSVVSCVVVPYHYDHD